Protein AF-A0A371EUF6-F1 (afdb_monomer)

Secondary structure (DSSP, 8-state):
---------SHHHHHHHHHHTTTTS-SS--SSPPP--SS-----PPTTPPP--PPPPPPP-

pLDDT: mean 76.85, std 11.93, range [49.38, 92.31]

Structure (mmCIF, N/CA/C/O backbone):
data_AF-A0A371EUF6-F1
#
_entry.id   AF-A0A371EUF6-F1
#
loop_
_atom_site.group_PDB
_atom_site.id
_atom_site.type_symbol
_atom_site.label_atom_id
_atom_site.label_alt_id
_atom_site.label_comp_id
_atom_site.label_asym_id
_atom_site.label_entity_id
_atom_site.label_seq_id
_atom_site.pdbx_PDB_ins_code
_atom_site.Cartn_x
_atom_site.Cartn_y
_atom_site.Cartn_z
_atom_site.occupancy
_atom_site.B_iso_or_equiv
_atom_site.auth_seq_id
_atom_site.auth_comp_id
_atom_site.auth_asym_id
_atom_site.auth_atom_id
_atom_site.pdbx_PDB_model_num
ATOM 1 N N . MET A 1 1 ? 4.344 21.567 52.184 1.00 50.69 1 MET A N 1
ATOM 2 C CA . MET A 1 1 ? 4.136 20.547 51.130 1.00 50.69 1 MET A CA 1
ATOM 3 C C . MET A 1 1 ? 2.941 20.963 50.278 1.00 50.69 1 MET A C 1
ATOM 5 O O . MET A 1 1 ? 1.809 20.851 50.730 1.00 50.69 1 MET A O 1
ATOM 9 N N . LYS A 1 2 ? 3.174 21.551 49.098 1.00 49.38 2 LYS A N 1
ATOM 10 C CA . LYS A 1 2 ? 2.091 21.961 48.189 1.00 49.38 2 LYS A CA 1
ATOM 11 C C . LYS A 1 2 ? 1.565 20.711 47.480 1.00 49.38 2 LYS A C 1
ATOM 13 O O . LYS A 1 2 ? 2.327 20.038 46.789 1.00 49.38 2 LYS A O 1
ATOM 18 N N . LYS A 1 3 ? 0.292 20.369 47.701 1.00 51.19 3 LYS A N 1
ATOM 19 C CA . LYS A 1 3 ? -0.379 19.259 47.015 1.00 51.19 3 LYS A CA 1
ATOM 20 C C . LYS A 1 3 ? -0.330 19.525 45.507 1.00 51.19 3 LYS A C 1
ATOM 22 O O . LYS A 1 3 ? -0.752 20.589 45.057 1.00 51.19 3 LYS A O 1
ATOM 27 N N . LYS A 1 4 ? 0.222 18.579 44.741 1.00 51.62 4 LYS A N 1
ATOM 28 C CA . LYS A 1 4 ? 0.163 18.587 43.278 1.00 51.62 4 LYS A CA 1
ATOM 29 C C . LYS A 1 4 ? -1.306 18.450 42.886 1.00 51.62 4 LYS A C 1
ATOM 31 O O . LYS A 1 4 ? -1.864 17.365 42.965 1.00 51.62 4 LYS A O 1
ATOM 36 N N . ASN A 1 5 ? -1.928 19.556 42.498 1.00 51.75 5 ASN A N 1
ATOM 37 C CA . ASN A 1 5 ? -3.213 19.529 41.820 1.00 51.75 5 ASN A CA 1
ATOM 38 C C . ASN A 1 5 ? -2.914 19.286 40.335 1.00 51.75 5 ASN A C 1
ATOM 40 O O . ASN A 1 5 ? -2.871 20.216 39.533 1.00 51.75 5 ASN A O 1
ATOM 44 N N . SER A 1 6 ? -2.612 18.038 39.975 1.00 56.50 6 SER A N 1
ATOM 45 C CA . SER A 1 6 ? -2.668 17.620 38.576 1.00 56.50 6 SER A CA 1
ATOM 46 C C . SER A 1 6 ? -4.137 17.413 38.237 1.00 56.50 6 SER A C 1
ATOM 48 O O . SER A 1 6 ? -4.669 16.311 38.350 1.00 56.50 6 SER A O 1
ATOM 50 N N . GLN A 1 7 ? -4.805 18.511 37.886 1.00 57.53 7 GLN A N 1
ATOM 51 C CA . GLN A 1 7 ? -6.043 18.444 37.117 1.00 57.53 7 GLN A CA 1
ATOM 52 C C . GLN A 1 7 ? -5.771 17.502 35.928 1.00 57.53 7 GLN A C 1
ATOM 54 O O . GLN A 1 7 ? -4.795 17.759 35.213 1.00 57.53 7 GLN A O 1
ATOM 59 N N . PRO A 1 8 ? -6.526 16.403 35.728 1.00 55.28 8 PRO A N 1
ATOM 60 C CA . PRO A 1 8 ? -6.351 15.586 34.538 1.00 55.28 8 PRO A CA 1
ATOM 61 C C . PRO A 1 8 ? -6.802 16.458 33.369 1.00 55.28 8 PRO A C 1
ATOM 63 O O . PRO A 1 8 ? -7.988 16.758 33.221 1.00 55.28 8 PRO A O 1
ATOM 66 N N . ARG A 1 9 ? -5.822 16.978 32.628 1.00 57.06 9 ARG A N 1
ATOM 67 C CA . ARG A 1 9 ? -6.015 17.881 31.494 1.00 57.06 9 ARG A CA 1
ATOM 68 C C . ARG A 1 9 ? -6.772 17.116 30.422 1.00 57.06 9 ARG A C 1
ATOM 70 O O . ARG A 1 9 ? -6.142 16.356 29.719 1.00 57.06 9 ARG A O 1
ATOM 77 N N . GLU A 1 10 ? -8.093 17.260 30.356 1.00 58.44 10 GLU A N 1
ATOM 78 C CA . GLU A 1 10 ? -8.960 16.911 29.214 1.00 58.44 10 GLU A CA 1
ATOM 79 C C . GLU A 1 10 ? -8.585 15.658 28.381 1.00 58.44 10 GLU A C 1
ATOM 81 O O . GLU A 1 10 ? -8.851 15.583 27.188 1.00 58.44 10 GLU A O 1
ATOM 86 N N . GLU A 1 11 ? -8.040 14.610 29.002 1.00 58.28 11 GLU A N 1
ATOM 87 C CA . GLU A 1 11 ? -7.711 13.345 28.323 1.00 58.28 11 GLU A CA 1
ATOM 88 C C . GLU A 1 11 ? -8.976 12.531 28.016 1.00 58.28 11 GLU A C 1
ATOM 90 O O . GLU A 1 11 ? -9.006 11.722 27.093 1.00 58.28 11 GLU A O 1
ATOM 95 N N . LYS A 1 12 ? -10.087 12.840 28.704 1.00 61.28 12 LYS A N 1
ATOM 96 C CA . LYS A 1 12 ? -11.376 12.142 28.562 1.00 61.28 12 LYS A CA 1
ATOM 97 C C . LYS A 1 12 ? -11.943 12.166 27.139 1.00 61.28 12 LYS A C 1
ATOM 99 O O . LYS A 1 12 ? -12.761 11.308 26.807 1.00 61.28 12 LYS A O 1
ATOM 104 N N . GLY A 1 13 ? -11.580 13.166 26.334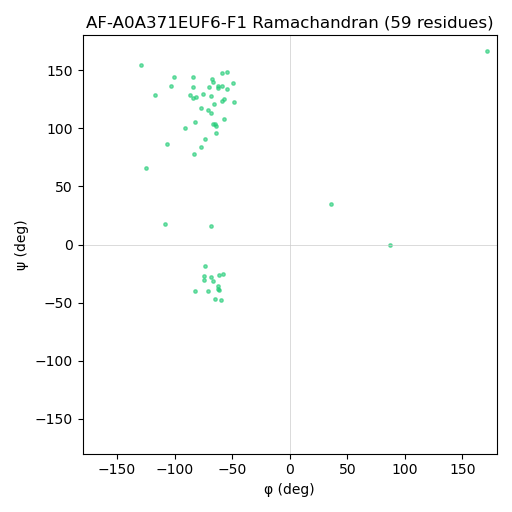 1.00 69.75 13 GLY A N 1
ATOM 105 C CA . GLY A 1 13 ? -11.973 13.248 24.925 1.00 69.75 13 GLY A CA 1
ATOM 106 C C . GLY A 1 13 ? -11.075 12.407 24.019 1.00 69.75 13 GLY A C 1
ATOM 107 O O . GLY A 1 13 ? -11.571 11.718 23.129 1.00 69.75 13 GLY A O 1
ATOM 108 N N . MET A 1 14 ? -9.769 12.415 24.291 1.00 77.69 14 MET A N 1
ATOM 109 C CA . MET A 1 14 ? -8.765 11.707 23.499 1.00 77.69 14 MET A CA 1
ATOM 110 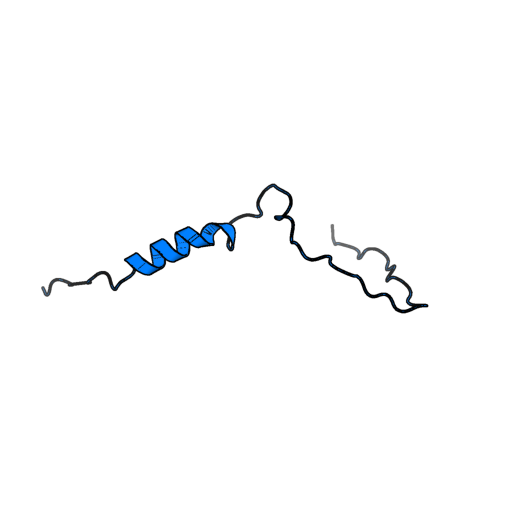C C . MET A 1 14 ? -8.865 10.195 23.689 1.00 77.69 14 MET A C 1
ATOM 112 O O . MET A 1 14 ? -8.826 9.468 22.703 1.00 77.69 14 MET A O 1
ATOM 116 N N . ASP A 1 15 ? -9.104 9.718 24.912 1.00 81.06 15 ASP A N 1
ATOM 117 C CA . ASP A 1 15 ? -9.285 8.285 25.183 1.00 81.06 15 ASP A CA 1
ATOM 118 C C . ASP A 1 15 ? -10.498 7.712 24.438 1.00 81.06 15 ASP A C 1
ATOM 120 O O . ASP A 1 15 ? -10.449 6.612 23.884 1.00 81.06 15 ASP A O 1
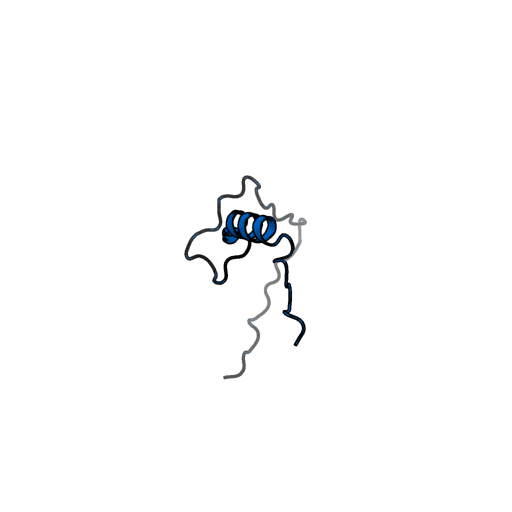ATOM 124 N N . LYS A 1 16 ? -11.589 8.487 24.377 1.00 82.94 16 LYS A N 1
ATOM 125 C CA . LYS A 1 16 ? -12.780 8.124 23.600 1.00 82.94 16 LYS A CA 1
ATOM 126 C C . LYS A 1 16 ? -12.467 8.078 22.110 1.00 82.94 16 LYS A C 1
ATOM 128 O O . LYS A 1 16 ? -12.824 7.105 21.456 1.00 82.94 16 LYS A O 1
ATOM 133 N N . LEU A 1 17 ? -11.787 9.100 21.590 1.00 84.00 17 LEU A N 1
ATOM 134 C CA . LEU A 1 17 ? -11.391 9.175 20.186 1.00 84.00 17 LEU A CA 1
ATOM 135 C C . LEU A 1 17 ? -10.479 8.000 19.797 1.00 84.00 17 LEU A C 1
ATOM 137 O O . LEU A 1 17 ? -10.744 7.318 18.815 1.00 84.00 17 LEU A O 1
ATOM 141 N N . LEU A 1 18 ? -9.459 7.703 20.602 1.00 82.94 18 LEU A N 1
ATOM 142 C CA . LEU A 1 18 ? -8.546 6.578 20.385 1.00 82.94 18 LEU A CA 1
ATOM 143 C C . LEU A 1 18 ? -9.271 5.225 20.425 1.00 82.94 18 LEU A C 1
ATOM 145 O O . LEU A 1 18 ? -8.939 4.330 19.650 1.00 82.94 18 LEU A O 1
ATOM 149 N N . GLY A 1 19 ? -10.284 5.078 21.285 1.00 82.88 19 GLY A N 1
ATOM 150 C CA . GLY A 1 19 ? -11.142 3.893 21.316 1.00 82.88 19 GLY A CA 1
ATOM 151 C C . GLY A 1 19 ? -11.933 3.677 20.021 1.00 82.88 19 GLY A C 1
ATOM 152 O O . GLY A 1 19 ? -12.049 2.536 19.577 1.00 82.88 19 GLY A O 1
ATOM 153 N N . PHE A 1 20 ? -12.424 4.754 19.397 1.00 83.44 20 PHE A N 1
ATOM 154 C CA . PHE A 1 20 ? -13.168 4.695 18.131 1.00 83.44 20 PHE A CA 1
ATOM 155 C C . PHE A 1 20 ? -12.311 4.291 16.922 1.00 83.44 20 PHE A C 1
ATOM 157 O O . PHE A 1 20 ? -12.855 3.700 15.999 1.00 83.44 20 PHE A O 1
ATOM 164 N N . PHE A 1 21 ? -11.005 4.580 16.927 1.00 83.25 21 PHE A N 1
ATOM 165 C CA . PHE A 1 21 ? -10.085 4.317 15.802 1.00 83.25 21 PHE A CA 1
ATOM 166 C C . PHE A 1 21 ? -9.096 3.168 16.063 1.00 83.25 21 PHE A C 1
ATOM 168 O O . PHE A 1 21 ? -8.058 3.053 15.406 1.00 83.25 21 PHE A O 1
ATOM 175 N N . LYS A 1 22 ? -9.378 2.315 17.051 1.00 79.88 22 LYS A N 1
ATOM 176 C CA . LYS A 1 22 ? -8.498 1.201 17.439 1.00 79.88 22 LYS A CA 1
ATOM 177 C C . LYS A 1 22 ? -8.287 0.178 16.309 1.00 79.88 22 LY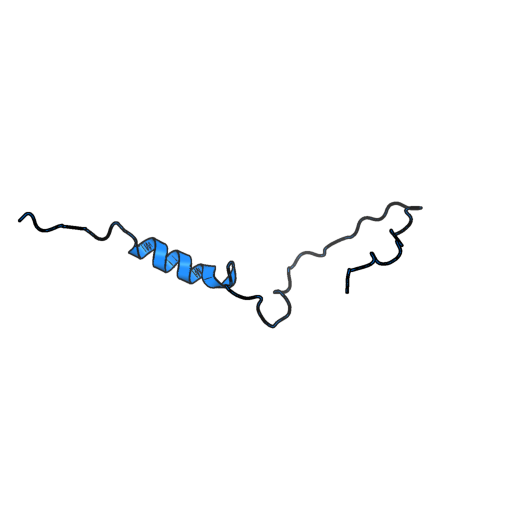S A C 1
ATOM 179 O O . LYS A 1 22 ? -7.269 -0.507 16.282 1.00 79.88 22 LYS A O 1
ATOM 184 N N . ASP A 1 23 ? -9.243 0.073 15.396 1.00 75.94 23 ASP A N 1
ATOM 185 C CA . ASP A 1 23 ? -9.222 -0.756 14.187 1.00 75.94 23 ASP A CA 1
ATOM 186 C C . ASP A 1 23 ? -8.324 -0.194 13.070 1.00 75.94 23 ASP A C 1
ATOM 188 O O . ASP A 1 23 ? -7.790 -0.965 12.274 1.00 75.94 23 ASP A O 1
ATOM 192 N N . VAL A 1 24 ? -8.115 1.127 13.031 1.00 82.06 24 VAL A N 1
ATOM 193 C CA . VAL A 1 24 ? -7.212 1.796 12.075 1.00 82.06 24 VAL A CA 1
ATOM 194 C C . VAL A 1 24 ? -5.742 1.577 12.441 1.00 82.06 24 VAL A C 1
ATOM 196 O O . VAL A 1 24 ? -4.889 1.494 11.558 1.00 82.06 24 VAL A O 1
ATOM 199 N N . PHE A 1 25 ? -5.446 1.434 13.736 1.00 75.44 25 PHE A N 1
ATOM 200 C CA . PHE A 1 25 ? -4.094 1.214 14.262 1.00 75.44 25 PHE A CA 1
ATOM 201 C C . PHE A 1 25 ? -4.027 -0.050 15.132 1.00 75.44 25 PHE A C 1
ATOM 203 O O . PHE A 1 25 ? -3.815 0.038 16.349 1.00 75.44 25 PHE A O 1
ATOM 210 N N . PRO A 1 26 ? -4.222 -1.243 14.547 1.00 78.56 26 PRO A N 1
ATOM 211 C CA . PRO A 1 26 ? -4.128 -2.475 15.306 1.00 78.56 26 PRO A CA 1
ATOM 212 C C . PRO A 1 26 ? -2.671 -2.702 15.742 1.00 78.56 26 PRO A C 1
ATOM 214 O O . PRO A 1 26 ? -1.730 -2.391 15.015 1.00 78.56 26 PRO A O 1
ATOM 217 N N . LYS A 1 27 ? -2.480 -3.234 16.956 1.00 81.12 27 LYS A N 1
ATOM 218 C CA . LYS A 1 27 ? -1.140 -3.562 17.481 1.00 81.12 27 LYS A CA 1
ATOM 219 C C . LYS A 1 27 ? -0.475 -4.699 16.704 1.00 81.12 27 LYS A C 1
ATOM 221 O O . LYS A 1 27 ? 0.741 -4.707 16.569 1.00 81.12 27 LYS A O 1
ATOM 226 N N . ASP A 1 28 ? -1.297 -5.606 16.186 1.00 82.00 28 ASP A N 1
ATOM 227 C CA . ASP A 1 28 ? -0.903 -6.796 15.445 1.00 82.00 28 ASP A CA 1
ATOM 228 C C . ASP A 1 28 ? -1.678 -6.854 14.125 1.00 82.00 28 ASP A C 1
ATOM 230 O O . ASP A 1 28 ? -2.778 -6.309 14.014 1.00 82.00 28 ASP A O 1
ATOM 234 N N . VAL A 1 29 ? -1.127 -7.523 13.112 1.00 80.75 29 VAL A N 1
ATOM 235 C CA . VAL A 1 29 ? -1.815 -7.685 11.823 1.00 80.75 29 VAL A CA 1
ATOM 236 C C . VAL A 1 29 ? -3.067 -8.549 12.034 1.00 80.75 29 VAL A C 1
ATOM 238 O O . VAL A 1 29 ? -2.934 -9.694 12.477 1.00 80.75 29 VAL A O 1
ATOM 241 N N . PRO A 1 30 ? -4.280 -8.051 11.726 1.00 78.44 30 PRO A N 1
ATOM 242 C CA . PRO A 1 30 ? -5.499 -8.817 11.942 1.00 78.44 30 PRO A CA 1
ATOM 243 C C . PRO A 1 30 ? -5.483 -10.095 11.097 1.00 78.44 30 PRO A C 1
ATOM 245 O O . PRO A 1 30 ? -5.154 -10.074 9.912 1.00 78.44 30 PRO A O 1
ATOM 248 N N . HIS A 1 31 ? -5.849 -11.222 11.707 1.00 74.38 31 HIS A N 1
ATOM 249 C CA . HIS A 1 31 ? -6.049 -12.481 10.994 1.00 74.38 31 HIS A CA 1
ATOM 250 C C . HIS A 1 31 ? -7.349 -12.402 10.194 1.00 74.38 31 HIS A C 1
ATOM 252 O O . HIS A 1 31 ? -8.433 -12.688 10.697 1.00 74.38 31 HIS A O 1
ATOM 258 N N . GLY A 1 32 ? -7.243 -11.950 8.950 1.00 79.88 32 GLY A N 1
ATOM 259 C CA . GLY A 1 32 ? -8.376 -11.821 8.048 1.00 79.88 32 GLY A CA 1
ATOM 260 C C . GLY A 1 32 ? -7.995 -11.085 6.775 1.00 79.88 32 GLY A C 1
ATOM 261 O O . GLY A 1 32 ? -6.937 -10.462 6.685 1.00 79.88 32 GLY A O 1
ATOM 262 N N . LEU A 1 33 ? -8.872 -11.161 5.777 1.00 76.19 33 LEU A N 1
ATOM 263 C CA . LEU A 1 33 ? -8.741 -10.298 4.613 1.00 76.19 33 LEU A CA 1
ATOM 264 C C . LEU A 1 33 ? -8.994 -8.851 5.049 1.00 76.19 33 LEU A C 1
ATOM 266 O O . LEU A 1 33 ? -9.900 -8.610 5.855 1.00 76.19 33 LEU A O 1
ATOM 270 N N . PRO A 1 34 ? -8.217 -7.885 4.534 1.00 73.69 34 PRO A N 1
ATOM 271 C CA . PRO A 1 34 ? -8.541 -6.487 4.745 1.00 73.69 34 PRO A CA 1
ATOM 272 C C . PRO A 1 34 ? -9.981 -6.227 4.271 1.00 73.69 34 PRO A C 1
ATOM 274 O O . PRO A 1 34 ? -10.433 -6.878 3.322 1.00 73.69 34 PRO A O 1
ATOM 277 N N . PRO A 1 35 ? -10.707 -5.288 4.904 1.00 74.38 35 PRO A N 1
ATOM 278 C CA . PRO A 1 35 ? -12.052 -4.928 4.479 1.00 74.38 35 PRO A CA 1
ATOM 279 C C . PRO A 1 35 ? -12.097 -4.663 2.974 1.00 74.38 35 PRO A C 1
ATOM 281 O O . PRO A 1 35 ? -11.183 -4.032 2.431 1.00 74.38 35 PRO A O 1
ATOM 284 N N . LEU A 1 36 ? -13.157 -5.139 2.310 1.00 73.75 36 LEU A N 1
ATOM 285 C CA . LEU A 1 36 ? -13.370 -4.898 0.886 1.00 73.75 36 LEU A CA 1
ATOM 286 C C . LEU A 1 36 ? -13.395 -3.389 0.648 1.00 73.75 36 LEU A C 1
ATOM 288 O O . LEU A 1 36 ? -14.330 -2.689 1.037 1.00 73.75 36 LEU A O 1
ATOM 292 N N . ARG A 1 37 ? -12.331 -2.878 0.033 1.00 72.75 37 ARG A N 1
ATOM 293 C CA . ARG A 1 37 ? -12.282 -1.487 -0.396 1.00 72.75 37 ARG A CA 1
ATOM 294 C C . ARG A 1 37 ? -13.151 -1.385 -1.643 1.00 72.75 37 ARG A C 1
ATOM 296 O O . ARG A 1 37 ? -12.957 -2.150 -2.577 1.00 72.75 37 ARG A O 1
ATOM 303 N N . GLY A 1 38 ? -14.075 -0.426 -1.686 1.00 81.50 38 GLY A N 1
ATOM 304 C CA . GLY A 1 38 ? -14.905 -0.154 -2.871 1.00 81.50 38 GLY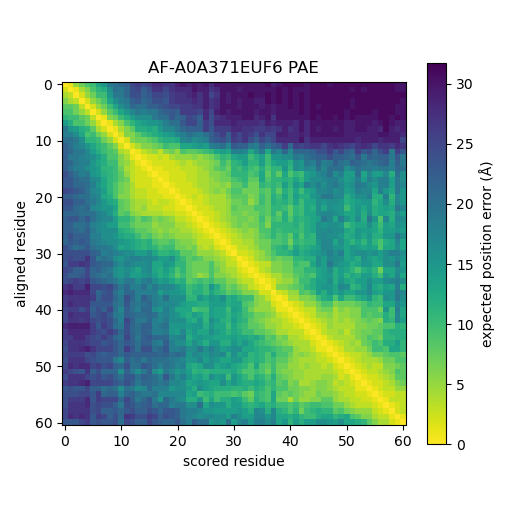 A CA 1
ATOM 305 C C . GLY A 1 38 ? -14.131 0.431 -4.061 1.00 81.50 38 GLY A C 1
ATOM 306 O O . GLY A 1 38 ? -14.738 1.012 -4.952 1.00 81.50 38 GLY A O 1
ATOM 307 N N . ILE A 1 39 ? -12.800 0.337 -4.044 1.00 82.62 39 ILE A N 1
ATOM 308 C CA . ILE A 1 39 ? -11.909 0.819 -5.091 1.00 82.62 39 ILE A CA 1
ATOM 309 C C . ILE A 1 39 ? -11.170 -0.366 -5.697 1.00 82.62 39 ILE A C 1
ATOM 311 O O . ILE A 1 39 ? -10.555 -1.170 -4.994 1.00 82.62 39 ILE A O 1
ATOM 315 N N . GLU A 1 40 ? -11.224 -0.453 -7.017 1.00 81.44 40 GLU A N 1
ATOM 316 C CA . GLU A 1 40 ? -10.426 -1.397 -7.778 1.00 81.44 40 GLU A CA 1
ATOM 317 C C . GLU A 1 40 ? -9.020 -0.819 -7.967 1.00 81.44 40 GLU A C 1
ATOM 319 O O . GLU A 1 40 ? -8.845 0.315 -8.419 1.00 81.44 40 GLU A O 1
ATOM 324 N N . TYR A 1 41 ? -8.000 -1.586 -7.592 1.00 79.38 41 TYR A N 1
ATOM 325 C CA . TYR A 1 41 ? -6.615 -1.219 -7.858 1.00 79.38 41 TYR A CA 1
ATOM 326 C C . TYR A 1 41 ? -6.271 -1.622 -9.291 1.00 79.38 41 TYR A C 1
ATOM 328 O O . TYR A 1 41 ? -6.074 -2.801 -9.572 1.00 79.38 41 TYR A O 1
ATOM 336 N N . HIS A 1 42 ? -6.188 -0.649 -10.197 1.00 82.31 42 HIS A N 1
ATOM 337 C CA . HIS A 1 42 ? -5.771 -0.911 -11.571 1.00 82.31 42 HIS A CA 1
ATOM 338 C C . HIS A 1 42 ? -4.244 -0.862 -11.695 1.00 82.31 42 HIS A C 1
ATOM 340 O O . HIS A 1 42 ? -3.604 0.114 -11.296 1.00 82.31 42 HIS A O 1
ATOM 346 N N . ILE A 1 43 ? -3.651 -1.904 -12.279 1.00 84.31 43 ILE A N 1
ATOM 347 C CA . ILE A 1 43 ? -2.238 -1.900 -12.664 1.00 84.31 43 ILE A CA 1
ATOM 348 C C . ILE A 1 43 ? -2.171 -1.394 -14.104 1.00 84.31 43 ILE A C 1
ATOM 350 O O . ILE A 1 43 ? -2.426 -2.143 -15.042 1.00 84.31 43 ILE A O 1
ATOM 354 N N . ASN A 1 44 ? -1.832 -0.116 -14.281 1.00 84.69 44 ASN A N 1
ATOM 355 C CA . ASN A 1 44 ? -1.600 0.443 -15.611 1.00 84.69 44 ASN A CA 1
ATOM 356 C C . ASN A 1 44 ? -0.327 -0.178 -16.203 1.00 84.69 44 ASN A C 1
ATOM 358 O O . ASN A 1 44 ? 0.773 0.062 -15.702 1.00 84.69 44 ASN A O 1
ATOM 362 N N . LEU A 1 45 ? -0.472 -0.965 -17.268 1.00 85.31 45 LEU A N 1
ATOM 363 C CA . LEU A 1 45 ? 0.650 -1.510 -18.029 1.00 85.31 45 LEU A CA 1
ATOM 364 C C . LEU A 1 45 ? 0.818 -0.729 -19.331 1.00 85.31 45 LEU A C 1
ATOM 366 O O . LEU A 1 45 ? -0.150 -0.457 -20.037 1.00 85.31 45 LEU A O 1
ATOM 370 N N . THR A 1 46 ? 2.061 -0.411 -19.677 1.00 86.81 46 THR A N 1
ATOM 371 C CA . THR A 1 46 ? 2.392 0.125 -21.001 1.00 86.81 46 THR A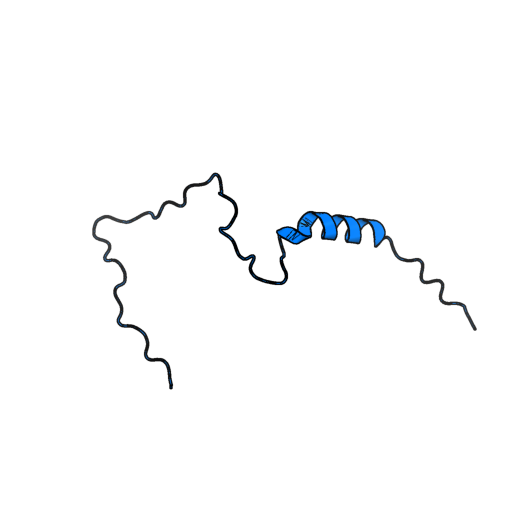 CA 1
ATOM 372 C C . THR A 1 46 ? 2.567 -1.036 -21.978 1.00 86.81 46 THR A C 1
ATOM 374 O O . THR A 1 46 ? 3.227 -2.025 -21.654 1.00 86.81 46 THR A O 1
ATOM 377 N N . LEU A 1 47 ? 2.003 -0.934 -23.185 1.00 86.19 47 LEU A N 1
ATOM 378 C CA . LEU A 1 47 ? 2.188 -1.944 -24.231 1.00 86.19 47 LEU A CA 1
ATOM 379 C C . LEU A 1 47 ? 3.691 -2.113 -24.532 1.00 86.19 47 LEU A C 1
ATOM 381 O O . LEU A 1 47 ? 4.380 -1.135 -24.809 1.00 86.19 47 LEU A O 1
ATOM 385 N N . GLY A 1 48 ? 4.204 -3.344 -24.451 1.00 86.25 48 GLY A N 1
ATOM 386 C CA . GLY A 1 48 ? 5.632 -3.641 -24.634 1.00 86.25 48 GLY A CA 1
ATOM 387 C C . GLY A 1 48 ? 6.489 -3.534 -23.365 1.00 86.25 48 GLY A C 1
ATOM 388 O O . GLY A 1 48 ? 7.686 -3.812 -23.423 1.00 86.25 48 GLY A O 1
ATOM 389 N N . ALA A 1 49 ? 5.907 -3.187 -22.211 1.00 86.62 49 ALA A N 1
ATOM 390 C CA . ALA A 1 49 ? 6.607 -3.270 -20.934 1.00 86.62 49 ALA A CA 1
ATOM 391 C C . ALA A 1 49 ? 6.860 -4.736 -20.554 1.00 86.62 49 ALA A C 1
ATOM 393 O O . ALA A 1 49 ? 5.945 -5.558 -20.500 1.00 86.62 49 ALA A O 1
ATOM 394 N N . THR A 1 50 ? 8.111 -5.065 -20.250 1.00 86.19 50 THR A N 1
ATOM 395 C CA . THR A 1 50 ? 8.479 -6.371 -19.701 1.00 86.19 50 THR A CA 1
ATOM 396 C C . THR A 1 50 ? 8.274 -6.367 -18.193 1.00 86.19 50 THR A C 1
ATOM 398 O O . THR A 1 50 ? 8.836 -5.517 -17.498 1.00 86.19 50 THR A O 1
ATOM 401 N N . PHE A 1 51 ? 7.515 -7.331 -17.669 1.00 84.94 51 PHE A N 1
ATOM 402 C CA . PHE A 1 51 ? 7.410 -7.521 -16.223 1.00 84.94 51 PHE A CA 1
ATOM 403 C C . PHE A 1 51 ? 8.805 -7.800 -15.633 1.00 84.94 51 PHE A C 1
ATOM 405 O O . PHE A 1 51 ? 9.565 -8.572 -16.228 1.00 84.94 51 PHE A O 1
ATOM 412 N N . PRO A 1 52 ? 9.182 -7.191 -14.494 1.00 86.88 52 PRO A N 1
ATOM 413 C CA . PRO A 1 52 ? 10.478 -7.456 -13.889 1.00 86.88 52 PRO A CA 1
ATOM 414 C C . PRO A 1 52 ? 10.562 -8.919 -13.429 1.00 86.88 52 PRO A C 1
ATOM 416 O O . PRO A 1 52 ? 10.029 -9.283 -12.387 1.00 86.88 52 PRO A O 1
ATOM 419 N N . ASN A 1 53 ? 11.274 -9.754 -14.190 1.00 88.81 53 ASN A N 1
ATOM 420 C CA . ASN A 1 53 ? 11.617 -11.125 -13.815 1.00 88.81 53 ASN A CA 1
ATOM 421 C C . ASN A 1 53 ? 13.105 -11.197 -13.448 1.00 88.81 53 ASN A C 1
ATOM 423 O O . ASN A 1 53 ? 13.960 -11.435 -14.302 1.00 88.81 53 ASN A O 1
ATOM 427 N N . ARG A 1 54 ? 13.428 -10.909 -12.184 1.00 89.44 54 ARG A N 1
ATOM 428 C CA . ARG A 1 54 ? 14.797 -11.001 -11.657 1.00 89.44 54 ARG A CA 1
ATOM 429 C C . ARG A 1 54 ? 14.951 -12.301 -10.865 1.00 89.44 54 ARG A C 1
ATOM 431 O O . ARG A 1 54 ? 14.001 -12.687 -10.184 1.00 89.44 54 ARG A O 1
ATOM 438 N N . PRO A 1 55 ? 16.124 -12.958 -10.906 1.00 90.06 55 PRO A N 1
ATOM 439 C CA . PRO A 1 55 ? 16.378 -14.102 -10.041 1.00 90.06 55 PRO A CA 1
ATOM 440 C C . PRO A 1 55 ? 16.233 -13.689 -8.573 1.00 90.06 55 PRO A C 1
ATOM 442 O O . PRO A 1 55 ? 16.541 -12.551 -8.204 1.00 90.06 55 PRO A O 1
ATOM 445 N N . THR A 1 56 ? 15.771 -14.616 -7.734 1.00 92.31 56 THR A N 1
ATOM 446 C CA . THR A 1 56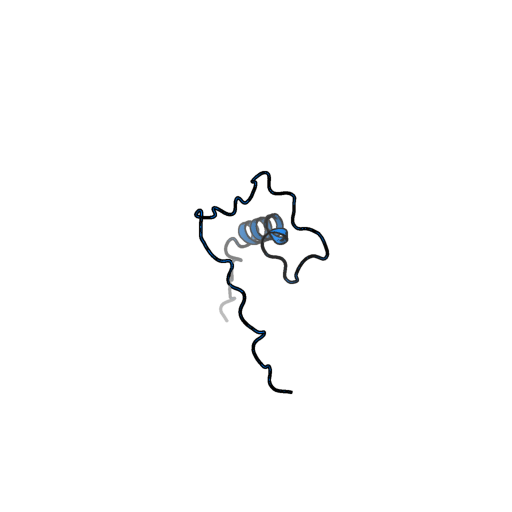 ? 15.651 -14.397 -6.291 1.00 92.31 56 THR A CA 1
ATOM 447 C C . THR A 1 56 ? 16.995 -13.956 -5.714 1.00 92.31 56 THR A C 1
ATOM 449 O O . THR A 1 56 ? 18.037 -14.541 -6.016 1.00 92.31 56 THR A O 1
ATOM 452 N N . TYR A 1 57 ? 16.981 -12.918 -4.876 1.00 92.19 57 TYR A N 1
ATOM 453 C CA . TYR A 1 57 ? 18.181 -12.498 -4.162 1.00 92.19 57 TYR A CA 1
ATOM 454 C C . TYR A 1 57 ? 18.662 -13.625 -3.239 1.00 92.19 57 TYR A C 1
ATOM 456 O O . TYR A 1 57 ? 17.859 -14.264 -2.557 1.00 92.19 57 TYR A O 1
ATOM 464 N N . ARG A 1 58 ? 19.974 -13.877 -3.208 1.00 90.56 58 ARG A N 1
ATOM 465 C CA . ARG A 1 58 ? 20.557 -14.854 -2.283 1.00 90.56 58 ARG A CA 1
ATOM 466 C C . ARG A 1 58 ? 20.510 -14.302 -0.861 1.00 90.56 58 ARG A C 1
ATOM 468 O O . ARG A 1 58 ? 21.170 -13.313 -0.568 1.00 90.56 58 ARG A O 1
ATOM 475 N N . MET A 1 59 ? 19.759 -14.956 0.017 1.00 89.81 59 MET A N 1
ATOM 476 C CA . MET A 1 59 ? 19.790 -14.693 1.456 1.00 89.81 59 MET A CA 1
ATOM 477 C C . MET A 1 59 ? 20.947 -15.474 2.100 1.00 89.81 59 MET A C 1
ATOM 479 O O . MET A 1 59 ? 21.256 -16.581 1.657 1.00 89.81 59 MET A O 1
ATOM 483 N N . ASN A 1 60 ? 21.605 -14.893 3.108 1.00 80.75 60 ASN A N 1
ATOM 484 C CA . ASN A 1 60 ? 22.644 -15.583 3.877 1.00 80.75 60 ASN A CA 1
ATOM 485 C C . ASN A 1 60 ? 21.996 -16.675 4.755 1.00 80.75 60 ASN A C 1
ATOM 487 O O . ASN A 1 60 ? 20.950 -16.380 5.341 1.00 80.75 60 ASN A O 1
ATOM 491 N N . PRO A 1 61 ? 22.553 -17.899 4.824 1.00 82.06 61 PRO A N 1
ATOM 492 C CA . PRO A 1 61 ? 22.082 -18.937 5.741 1.00 82.06 61 PRO A CA 1
ATOM 493 C C . PRO A 1 61 ? 22.334 -18.593 7.214 1.00 82.06 61 PRO A C 1
ATOM 495 O O . PRO A 1 61 ? 23.264 -17.800 7.499 1.0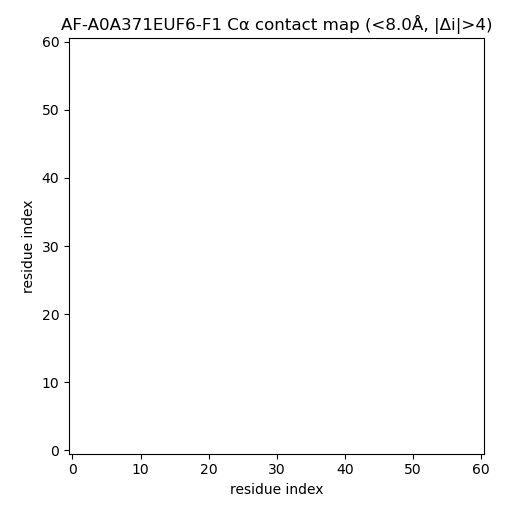0 82.06 61 PRO A O 1
#

Radius of gyration: 24.78 Å; Cα contacts (8 Å, |Δi|>4): 0; chains: 1; bounding box: 38×41×76 Å

Solvent-accessible surface area (backbone atoms only — not comparable to full-atom values): 4632 Å² total; per-residue (Å²): 135,83,80,82,79,74,71,82,74,73,50,75,59,52,58,52,53,53,63,76,47,42,82,81,63,54,96,60,86,71,95,65,79,76,79,87,63,99,64,84,86,78,84,88,75,60,92,88,66,76,77,91,84,72,81,80,79,87,76,85,132

Foldseek 3Di:
DDDPPPPVPPCVVVVVVCVVCCVVPPPDDDPDDDPDDPDDDDDDDDVPDDDDDDPDDDDDD

Organism: Mucuna prurien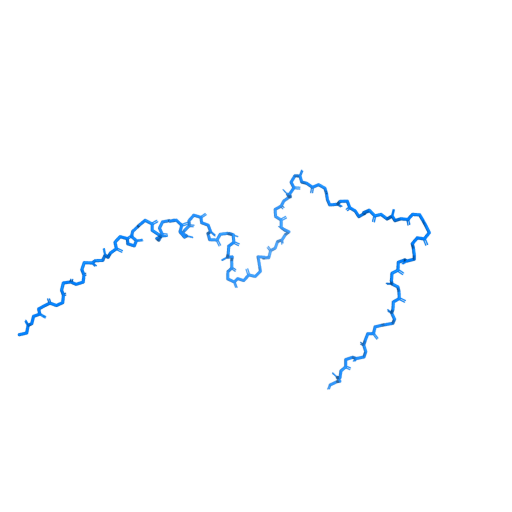s (NCBI:txid157652)

Mean predicted aligned error: 14.64 Å

Sequence (61 aa):
MKKKNSQPREEKGMDKLLGFFKDVFPKDVPHGLPPLRGIEYHINLTLGATFPNRPTYRMNP